Protein 4XXL (pdb70)

Organism: Sideroxydans lithotrophicus (strain ES-1) (NCBI:txid580332)

Secondary structure (DSSP, 8-state):
---HHHHHHHHHHTTHHHH--SSS-SSS--HHHHHHHHTT-TTHHHHHHHHHHH--EEE-TTS-EEE----TTTS-HHHHHHHHHHHHTTT-

Structure (mmCIF, N/CA/C/O backbone):
data_4XXL
#
_entry.id   4XXL
#
_cell.length_a   92.180
_cell.length_b   40.200
_cell.length_c   29.700
_cell.angle_alpha   90.00
_cell.angle_beta   90.00
_cell.angle_gamma   90.00
#
_symmetry.space_group_name_H-M   'P 21 21 2'
#
loop_
_entity.id
_entity.type
_entity.pdbx_description
1 polymer 'Cytochrome c class I'
2 non-polymer 'HEME C'
3 water water
#
loop_
_atom_site.group_PDB
_atom_site.id
_atom_site.type_symbol
_atom_site.label_atom_id
_atom_site.label_alt_id
_atom_site.label_comp_id
_atom_site.label_asym_id
_atom_site.label_entity_id
_atom_site.label_seq_id
_atom_site.pdbx_PDB_ins_code
_atom_site.Cartn_x
_atom_site.Cartn_y
_atom_site.Cartn_z
_atom_site.occupancy
_atom_site.B_iso_or_equiv
_atom_site.auth_seq_id
_atom_site.auth_comp_id
_atom_site.auth_asym_id
_atom_site.auth_atom_id
_atom_site.pdbx_PDB_model_num
ATOM 1 N N . ALA A 1 28 ? 8.940 67.558 26.941 1.00 34.41 28 ALA A N 1
ATOM 2 C CA . ALA A 1 28 ? 10.419 67.333 27.048 1.00 34.11 28 ALA A CA 1
ATOM 3 C C . ALA A 1 28 ? 10.791 67.153 28.519 1.00 31.20 28 ALA A C 1
ATOM 4 O O . ALA A 1 28 ? 10.352 67.943 29.390 1.00 31.67 28 ALA A O 1
ATOM 6 N N . VAL A 1 29 ? 11.620 66.150 28.782 1.00 24.33 29 VAL A N 1
ATOM 7 C CA . VAL A 1 29 ? 12.105 65.911 30.139 1.00 21.77 29 VAL A CA 1
ATOM 8 C C . VAL A 1 29 ? 12.845 67.129 30.718 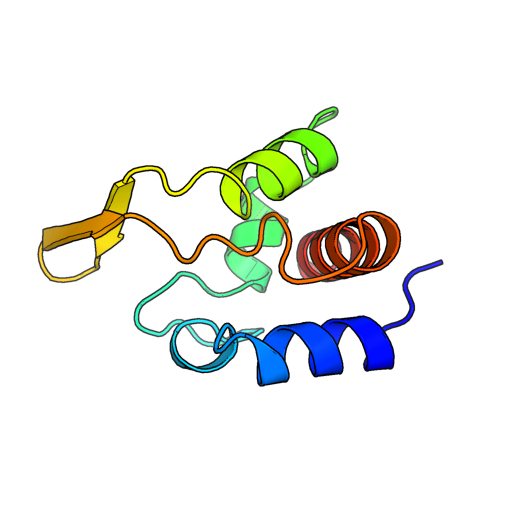1.00 20.30 29 VAL A C 1
ATOM 9 O O . VAL A 1 29 ? 13.713 67.700 30.059 1.00 20.77 29 VAL A O 1
ATOM 13 N N . ASP A 1 30 ? 12.514 67.494 31.958 1.00 18.33 30 ASP A N 1
ATOM 14 C CA . ASP A 1 30 ? 13.273 68.449 32.774 1.00 18.34 30 ASP A CA 1
ATOM 15 C C . ASP A 1 30 ? 14.249 67.609 33.596 1.00 16.91 30 ASP A C 1
ATOM 16 O O . ASP A 1 30 ? 13.879 67.028 34.639 1.00 15.71 30 ASP A O 1
ATOM 21 N N . VAL A 1 31 ? 15.502 67.545 33.103 1.00 16.72 31 VAL A N 1
ATOM 22 C CA . VAL A 1 31 ? 16.524 66.705 33.721 1.00 17.03 31 VAL A CA 1
ATOM 23 C C . VAL A 1 31 ? 16.858 67.164 35.147 1.00 15.78 31 VAL A C 1
ATOM 24 O O . VAL A 1 31 ? 16.912 66.370 36.081 1.00 15.33 31 VAL A O 1
ATOM 28 N N . ASP A 1 32 ? 16.982 68.460 35.383 1.00 16.69 32 ASP A N 1
ATOM 29 C CA . ASP A 1 32 ? 17.31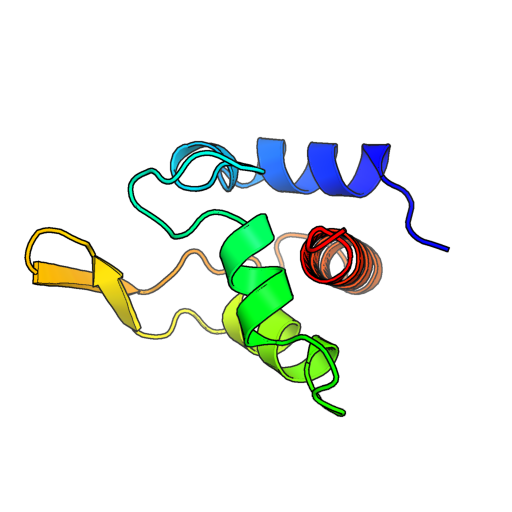4 68.940 36.714 1.00 17.48 32 ASP A CA 1
ATOM 30 C C . ASP A 1 32 ? 16.214 68.565 37.716 1.00 14.90 32 ASP A C 1
ATOM 31 O O . ASP A 1 32 ? 16.494 68.206 38.867 1.00 16.04 32 ASP A O 1
ATOM 36 N N . ALA A 1 33 ? 14.958 68.662 37.271 1.00 14.51 33 ALA A N 1
ATOM 37 C CA . ALA A 1 33 ? 13.847 68.403 38.176 1.00 14.68 33 ALA A CA 1
ATOM 38 C C . ALA A 1 33 ? 13.784 66.929 38.477 1.00 12.84 33 ALA A C 1
ATOM 39 O O . ALA A 1 33 ? 13.516 66.556 39.587 1.00 14.06 33 ALA A O 1
ATOM 41 N N . ALA A 1 34 ? 14.067 66.138 37.446 1.00 13.18 34 ALA A N 1
ATOM 42 C CA . ALA A 1 34 ? 14.131 64.691 37.683 1.00 13.67 34 ALA A CA 1
ATOM 43 C C . ALA A 1 34 ? 15.219 64.289 38.702 1.00 13.30 34 ALA A C 1
ATOM 44 O O . ALA A 1 34 ? 14.965 63.550 39.660 1.00 13.08 34 ALA A O 1
ATOM 46 N N . LYS A 1 35 ? 16.448 64.766 38.504 1.00 13.65 35 LYS A N 1
ATOM 47 C CA . LYS A 1 35 ? 17.552 64.454 39.401 1.00 14.16 35 LYS A CA 1
ATOM 48 C C . LYS A 1 35 ? 17.294 65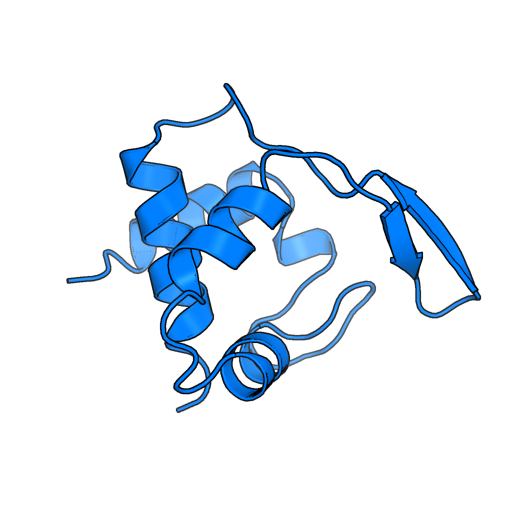.020 40.834 1.00 13.65 35 LYS A C 1
ATOM 49 O O . LYS A 1 35 ? 17.610 64.377 41.828 1.00 14.58 35 LYS A O 1
ATOM 55 N N . SER A 1 36 ? 16.698 66.207 40.923 1.00 13.55 36 SER A N 1
ATOM 56 C CA . SER A 1 36 ? 16.282 66.760 42.196 1.00 15.40 36 SER A CA 1
ATOM 57 C C . SER A 1 36 ? 15.287 65.819 42.961 1.00 13.40 36 SER A C 1
ATOM 58 O O . SER A 1 36 ? 15.447 65.509 44.142 1.00 14.87 36 SER A O 1
ATOM 61 N N . LEU A 1 37 ? 14.247 65.363 42.247 1.00 13.25 37 LEU A N 1
ATOM 62 C CA . LEU A 1 37 ? 13.279 64.464 42.863 1.00 13.98 37 LEU A CA 1
ATOM 63 C C . LEU A 1 37 ? 13.933 63.133 43.314 1.00 13.63 37 LEU A C 1
ATOM 64 O O . LEU A 1 37 ? 13.636 62.583 44.398 1.00 14.09 37 LEU A O 1
ATOM 69 N N . ALA A 1 38 ? 14.828 62.623 42.465 1.00 12.81 38 ALA A N 1
ATOM 70 C CA . ALA A 1 38 ? 15.581 61.385 42.800 1.00 12.99 38 ALA A CA 1
ATOM 71 C C . ALA A 1 38 ? 16.433 61.600 44.066 1.00 13.56 38 ALA A C 1
ATOM 72 O O . ALA A 1 38 ? 16.433 60.753 44.960 1.00 14.38 38 ALA A O 1
ATOM 74 N N . ARG A 1 39 ? 17.128 62.727 44.179 1.00 14.38 39 ARG A N 1
ATOM 75 C CA . ARG A 1 39 ? 17.969 63.002 45.334 1.00 15.56 39 ARG A CA 1
ATOM 76 C C . ARG A 1 39 ? 17.121 63.066 46.584 1.00 15.98 39 ARG A C 1
ATOM 77 O O . ARG A 1 39 ? 17.469 62.408 47.598 1.00 17.77 39 ARG A O 1
ATOM 85 N N . GLU A 1 40 ? 16.004 63.804 46.487 1.00 16.07 40 GLU A N 1
ATOM 86 C CA . GLU A 1 40 ? 15.124 64.017 47.607 1.00 17.85 40 GLU A CA 1
ATOM 87 C C . GLU A 1 40 ? 14.459 62.776 48.175 1.00 17.27 40 GLU A C 1
ATOM 88 O O . GLU A 1 40 ? 14.128 62.750 49.327 1.00 18.85 40 GLU A O 1
ATOM 94 N N . ASN A 1 41 ? 14.270 61.747 47.336 1.00 14.36 41 ASN A N 1
ATOM 95 C CA . ASN A 1 41 ? 13.566 60.545 47.740 1.00 14.38 41 ASN A CA 1
ATOM 96 C C . ASN A 1 41 ? 14.432 59.295 47.826 1.00 13.44 41 ASN A C 1
ATOM 97 O O . ASN A 1 41 ? 13.984 58.180 47.843 1.00 14.39 41 ASN A O 1
ATOM 102 N N . ASN A 1 42 ? 15.731 59.525 47.939 1.00 12.87 42 ASN A N 1
ATOM 103 C CA . ASN A 1 42 ? 16.746 58.516 48.254 1.00 13.21 42 ASN A CA 1
ATOM 104 C C . ASN A 1 42 ? 17.063 57.584 47.099 1.00 12.69 42 ASN A C 1
ATOM 105 O O . ASN A 1 42 ? 17.660 56.521 47.285 1.00 11.90 42 ASN A O 1
ATOM 110 N N . CYS A 1 43 ? 16.538 57.912 45.928 1.00 10.76 43 CYS A N 1
ATOM 111 C CA . CYS A 1 43 ? 16.683 57.022 44.801 1.00 10.67 43 CYS A CA 1
ATOM 112 C C . CYS A 1 43 ? 18.131 56.719 44.486 1.00 11.64 43 CYS A C 1
ATOM 113 O O . CYS A 1 43 ? 18.445 55.541 44.225 1.00 11.50 43 CYS A O 1
ATOM 116 N N . PHE A 1 44 ? 18.984 57.710 44.541 1.00 12.61 44 PHE A N 1
ATOM 117 C CA . PHE A 1 44 ? 20.397 57.551 44.194 1.00 12.06 44 PHE A CA 1
ATOM 118 C C . PHE A 1 44 ? 21.171 56.835 45.324 1.00 13.74 44 PHE A C 1
ATOM 119 O O . PHE A 1 44 ? 22.304 56.434 45.142 1.00 15.16 44 PHE A O 1
ATOM 127 N N . LYS A 1 45 ? 20.554 56.612 46.474 1.00 14.65 45 LYS A N 1
ATOM 128 C CA . LYS A 1 45 ? 21.260 55.802 47.491 1.00 15.02 45 LYS A CA 1
ATOM 129 C C . LYS A 1 45 ? 21.386 54.351 47.034 1.00 14.34 45 LYS A C 1
ATOM 130 O O . LYS A 1 45 ? 22.323 53.661 47.417 1.00 17.08 45 LYS A O 1
ATOM 136 N N . CYS A 1 46 ? 20.447 53.911 46.219 1.00 11.92 46 CYS A N 1
ATOM 137 C CA . CYS A 1 46 ? 20.485 52.552 45.732 1.00 12.27 46 CYS A CA 1
ATOM 138 C C . CYS A 1 46 ? 20.732 52.387 44.220 1.00 12.05 46 CYS A C 1
ATOM 139 O O . CYS A 1 46 ? 20.955 51.283 43.771 1.00 15.52 46 CYS A O 1
ATOM 142 N N . HIS A 1 47 ? 20.517 53.456 43.439 1.00 11.08 47 HIS A N 1
ATOM 143 C CA . HIS A 1 47 ? 20.588 53.395 41.966 1.00 11.23 47 HIS A CA 1
ATOM 144 C C . HIS A 1 47 ? 21.612 54.384 41.485 1.00 12.93 47 HIS A C 1
ATOM 145 O O . HIS A 1 47 ? 21.657 55.502 41.997 1.00 15.37 47 HIS A O 1
ATOM 152 N N . GLY A 1 48 ? 22.437 53.968 40.543 1.00 12.42 48 GLY A N 1
ATOM 153 C CA . GLY A 1 48 ? 23.180 54.943 39.749 1.00 13.92 48 GLY A CA 1
ATOM 154 C C . GLY A 1 48 ? 22.664 55.054 38.364 1.00 14.17 48 GLY A C 1
ATOM 155 O O . GLY A 1 48 ? 21.892 54.202 37.924 1.00 12.61 48 GLY A O 1
ATOM 156 N N . VAL A 1 49 ? 23.070 56.106 37.654 1.00 13.66 49 VAL A N 1
ATOM 157 C CA . VAL A 1 49 ? 22.808 56.184 36.234 1.00 15.44 49 VAL A CA 1
ATOM 158 C C . VAL A 1 49 ? 23.440 55.008 35.488 1.00 14.90 49 VAL A C 1
ATOM 159 O O . VAL A 1 49 ? 22.781 54.339 34.699 1.00 16.55 49 VAL A O 1
ATOM 163 N N . ASP A 1 50 ? 24.752 54.829 35.653 1.00 17.50 50 ASP A N 1
ATOM 164 C CA . ASP A 1 50 ? 25.476 53.774 34.919 1.00 22.48 50 ASP A CA 1
ATOM 165 C C . ASP A 1 50 ? 26.021 52.694 35.839 1.00 21.93 50 ASP A C 1
ATOM 166 O O . ASP A 1 50 ? 26.219 51.567 35.412 1.00 27.86 50 ASP A O 1
ATOM 171 N N . LYS A 1 51 ? 26.230 53.011 37.103 1.00 20.36 51 LYS A N 1
ATOM 172 C CA . LYS A 1 51 ? 26.764 52.068 38.067 1.00 24.19 51 LYS A CA 1
ATOM 173 C C . LYS A 1 51 ? 25.650 51.457 38.886 1.00 26.55 51 LYS A C 1
ATOM 174 O O . LYS A 1 51 ? 24.850 52.143 39.474 1.00 25.82 51 LYS A O 1
ATOM 180 N N . GLU A 1 52 ? 25.658 50.140 38.886 1.00 28.10 52 GLU A N 1
ATOM 181 C CA . GLU A 1 52 ? 24.858 49.301 39.753 1.00 32.23 52 GLU A CA 1
ATOM 182 C C . GLU A 1 52 ? 25.197 49.533 41.235 1.00 26.39 52 GLU A C 1
ATOM 183 O O . GLU A 1 52 ? 26.343 49.662 41.607 1.00 25.35 52 GLU A O 1
ATOM 189 N N . LYS A 1 53 ? 24.194 49.612 42.074 1.00 22.81 53 LYS A N 1
ATOM 190 C CA . LYS A 1 53 ? 24.390 49.459 43.477 1.00 20.47 53 LYS A CA 1
ATOM 191 C C . LYS A 1 53 ? 23.406 48.432 43.984 1.00 16.78 53 LYS A C 1
ATOM 192 O O . LYS A 1 53 ? 23.217 47.363 43.372 1.00 15.60 53 LYS A O 1
ATOM 198 N N . ASP A 1 54 ? 22.716 48.737 45.065 1.00 16.61 54 ASP A N 1
ATOM 199 C CA . ASP A 1 54 ? 21.707 47.820 45.646 1.00 17.36 54 ASP A CA 1
ATOM 200 C C . ASP A 1 54 ? 20.623 47.496 44.591 1.00 15.32 54 ASP A C 1
ATOM 201 O O . ASP A 1 54 ? 20.173 46.345 44.391 1.00 16.84 54 ASP A O 1
ATOM 206 N N . GLY A 1 55 ? 20.270 48.538 43.832 1.00 13.25 55 GLY A N 1
ATOM 207 C CA . GLY A 1 55 ? 19.307 48.461 42.765 1.00 12.08 55 GLY A CA 1
ATOM 208 C C . GLY A 1 55 ? 19.982 48.543 41.381 1.00 11.66 55 GLY A C 1
ATOM 209 O O . GLY A 1 55 ? 21.170 48.844 41.267 1.00 13.59 55 GLY A O 1
ATOM 210 N N . PRO A 1 56 ? 19.296 48.149 40.313 1.00 12.92 56 PRO A N 1
ATOM 211 C CA . PRO A 1 56 ? 19.879 48.191 38.930 1.00 12.00 56 PRO A CA 1
ATOM 212 C C . PRO A 1 56 ? 20.206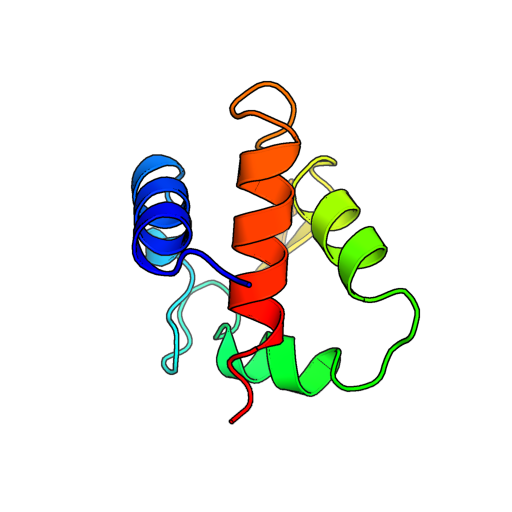 49.609 38.501 1.00 11.71 56 PRO A C 1
ATOM 213 O O . PRO A 1 56 ? 19.555 50.591 38.966 1.00 12.77 56 PRO A O 1
ATOM 217 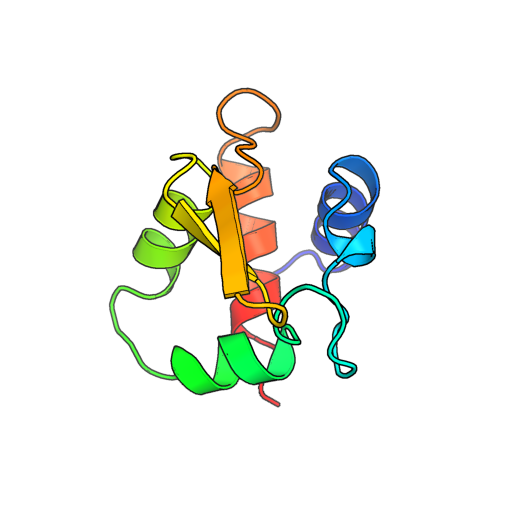N N . SER A 1 57 ? 21.206 49.741 37.651 1.00 10.89 57 SER A N 1
ATOM 218 C CA . SER A 1 57 ? 21.456 51.056 37.075 1.00 10.66 57 SER A CA 1
ATOM 219 C C . SER A 1 57 ? 20.254 51.516 36.273 1.00 10.43 57 SER A C 1
ATOM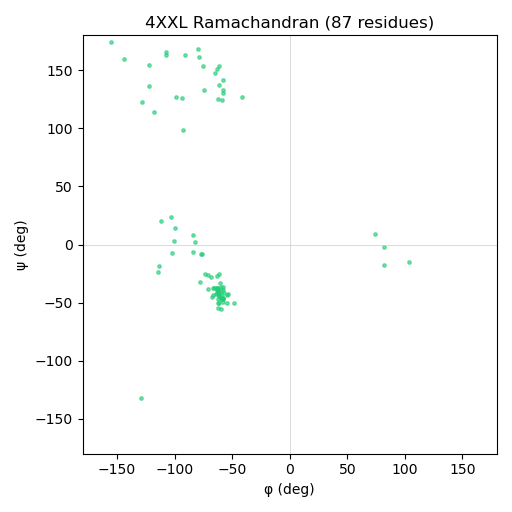 220 O O . SER A 1 57 ? 19.502 50.746 35.681 1.00 12.00 57 SER A O 1
ATOM 223 N N . TYR A 1 58 ? 20.114 52.830 36.158 1.00 9.95 58 TYR A N 1
ATOM 224 C CA . TYR A 1 58 ? 18.973 53.280 35.407 1.00 10.61 58 TYR A CA 1
ATOM 225 C C . TYR A 1 58 ? 19.180 53.047 33.931 1.00 9.97 58 TYR A C 1
ATOM 226 O O . TYR A 1 58 ? 18.221 52.923 33.215 1.00 11.89 58 TYR A O 1
ATOM 235 N N . LYS A 1 59 ? 20.438 52.997 33.481 1.00 10.55 59 LYS A N 1
ATOM 236 C CA . LYS A 1 59 ? 20.762 52.597 32.103 1.00 12.07 59 LYS A CA 1
ATOM 237 C C . LYS A 1 59 ? 20.226 51.219 31.830 1.00 12.01 59 LYS A C 1
ATOM 238 O O . LYS A 1 59 ? 19.559 51.021 30.795 1.00 12.45 59 LYS A O 1
ATOM 244 N N . LYS A 1 60 ? 20.446 50.265 32.751 1.00 12.77 60 LYS A N 1
ATOM 245 C CA . LYS A 1 60 ? 19.942 48.890 32.581 1.00 14.13 60 LYS A CA 1
ATOM 246 C C . LYS A 1 60 ? 18.408 48.824 32.610 1.00 12.46 60 LYS A C 1
ATOM 247 O O . LYS A 1 60 ? 17.772 48.120 31.845 1.00 13.46 60 LYS A O 1
ATOM 253 N N . VAL A 1 61 ? 17.811 49.637 33.459 1.00 11.91 61 VAL A N 1
ATOM 254 C CA . VAL A 1 61 ? 16.353 49.712 33.464 1.00 11.10 61 VAL A CA 1
ATOM 255 C C . VAL A 1 61 ? 15.862 50.225 32.130 1.00 11.25 61 VAL A C 1
ATOM 256 O O . VAL A 1 61 ? 14.848 49.744 31.572 1.00 10.49 61 VAL A O 1
ATOM 260 N N . ALA A 1 62 ? 16.434 51.338 31.664 1.00 10.85 62 ALA A N 1
ATOM 261 C CA . ALA A 1 62 ? 16.028 51.924 30.371 1.00 11.28 62 ALA A CA 1
ATOM 262 C C . ALA A 1 62 ? 16.153 50.856 29.284 1.00 12.03 62 ALA A C 1
ATOM 263 O O . ALA A 1 62 ? 15.289 50.753 28.408 1.00 12.72 62 ALA A O 1
ATOM 265 N N . GLU A 1 63 ? 17.259 50.106 29.322 1.00 10.75 63 GLU A N 1
ATOM 266 C CA . GLU A 1 63 ? 17.445 49.006 28.302 1.00 12.91 63 GLU A CA 1
ATOM 267 C C . GLU A 1 63 ? 16.328 47.961 28.423 1.00 13.48 63 GLU A C 1
ATOM 268 O O . GLU A 1 63 ? 15.757 47.463 27.419 1.00 14.25 63 GLU A O 1
ATOM 274 N N . LYS A 1 64 ? 15.987 47.564 29.648 1.00 12.99 64 LYS A N 1
ATOM 275 C CA . LYS A 1 64 ? 14.959 46.577 29.854 1.00 13.69 64 LYS A CA 1
ATOM 276 C C . LYS A 1 64 ? 13.623 47.007 29.297 1.00 13.34 64 LYS A C 1
ATOM 277 O O . LYS A 1 64 ? 12.921 46.240 28.701 1.00 15.06 64 LYS A O 1
ATOM 283 N N . TYR A 1 65 ? 13.338 48.297 29.403 1.00 11.06 65 TYR A N 1
ATOM 284 C CA . TYR A 1 65 ? 12.032 48.760 29.005 1.00 12.71 65 TYR A CA 1
ATOM 285 C C . TYR A 1 65 ? 12.005 49.403 27.607 1.00 12.03 65 TYR A C 1
ATOM 286 O O . TYR A 1 65 ? 10.929 49.788 27.158 1.00 13.20 65 TYR A O 1
ATOM 295 N N . ARG A 1 66 ? 13.125 49.409 26.908 1.00 12.06 66 ARG A N 1
ATOM 296 C CA . ARG A 1 66 ? 13.213 50.125 25.620 1.00 12.58 66 ARG A CA 1
ATOM 297 C C . ARG A 1 66 ? 12.155 49.569 24.686 1.00 12.26 66 ARG A C 1
ATOM 298 O O . ARG A 1 66 ? 12.065 48.324 24.482 1.00 12.54 66 ARG A O 1
ATOM 306 N N . GLY A 1 67 ? 11.382 50.469 24.087 1.00 12.97 67 GLY A N 1
ATOM 307 C CA . GLY A 1 67 ? 10.306 50.152 23.139 1.00 13.03 67 GLY A CA 1
ATOM 308 C C . GLY A 1 67 ? 8.989 49.741 23.717 1.00 12.96 67 GLY A C 1
ATOM 309 O O . GLY A 1 67 ? 8.001 49.689 22.998 1.00 12.91 67 GLY A O 1
ATOM 310 N N . LYS A 1 68 ? 8.937 49.334 25.002 1.00 14.32 68 LYS A N 1
ATOM 311 C CA . LYS A 1 68 ? 7.691 48.859 25.525 1.00 14.69 68 LYS A CA 1
ATOM 312 C C . LYS A 1 68 ? 6.609 49.929 25.518 1.00 15.11 68 LYS A C 1
ATOM 313 O O . LYS A 1 68 ? 6.795 51.021 26.074 1.00 16.33 68 LYS A O 1
ATOM 319 N N . ALA A 1 69 ? 5.465 49.613 24.898 1.00 16.03 69 ALA A N 1
ATOM 320 C CA . ALA A 1 69 ? 4.436 50.657 24.757 1.00 18.26 69 ALA A CA 1
ATOM 321 C C . ALA A 1 69 ? 3.945 51.189 26.111 1.00 18.50 69 ALA A C 1
ATOM 322 O O . ALA A 1 69 ? 3.618 52.363 26.218 1.00 20.65 69 ALA A O 1
ATOM 324 N N . ASP A 1 70 ? 3.912 50.326 27.119 1.00 16.86 70 ASP A N 1
ATOM 325 C CA . ASP A 1 70 ? 3.419 50.746 28.438 1.00 18.91 70 ASP A CA 1
ATOM 326 C C . ASP A 1 70 ? 4.517 50.987 29.459 1.00 16.41 70 ASP A C 1
ATOM 327 O O . ASP A 1 70 ? 4.244 50.929 30.682 1.00 17.65 70 ASP A O 1
ATOM 332 N N . ALA A 1 71 ? 5.726 51.281 28.968 1.00 14.87 71 ALA A N 1
ATOM 333 C CA . ALA A 1 71 ? 6.835 51.493 29.880 1.00 13.68 71 ALA A CA 1
ATOM 334 C C . ALA A 1 71 ? 6.587 52.558 30.948 1.00 14.11 71 ALA A C 1
ATOM 335 O O . ALA A 1 71 ? 6.896 52.380 32.154 1.00 13.07 71 ALA A O 1
ATOM 337 N N . GLU A 1 72 ? 6.142 53.710 30.487 1.00 13.15 72 GLU A N 1
ATOM 338 C CA . GLU A 1 72 ? 5.901 54.785 31.451 1.00 13.51 72 GLU A CA 1
ATOM 339 C C . GLU A 1 72 ? 4.882 54.428 32.523 1.00 14.53 72 GLU A C 1
ATOM 340 O O . GLU A 1 72 ? 5.106 54.615 33.718 1.00 14.62 72 GLU A O 1
ATOM 346 N N . ALA A 1 73 ? 3.759 53.859 32.100 1.00 13.20 73 ALA A N 1
ATOM 347 C CA . ALA A 1 73 ? 2.734 53.505 33.076 1.00 14.30 73 ALA A CA 1
ATOM 348 C C . ALA A 1 73 ? 3.291 52.441 34.059 1.00 13.22 73 ALA A C 1
ATOM 349 O O . ALA A 1 73 ? 3.004 52.451 35.270 1.00 13.82 73 ALA A O 1
ATOM 351 N N . LYS A 1 74 ? 4.079 51.491 33.510 1.00 13.58 74 LYS A N 1
ATOM 352 C CA . LYS A 1 74 ? 4.628 50.427 34.359 1.00 15.16 74 LYS A CA 1
ATOM 353 C C . LYS A 1 74 ? 5.567 50.956 35.432 1.00 12.77 74 LYS A C 1
ATOM 354 O O . LYS A 1 74 ? 5.535 50.434 36.563 1.00 13.62 74 LYS A O 1
ATOM 360 N N . LEU A 1 75 ? 6.414 51.914 35.058 1.00 12.66 75 LEU A N 1
ATOM 361 C CA . LEU A 1 75 ? 7.365 52.449 36.055 1.00 12.74 75 LEU A CA 1
ATOM 362 C C . LEU A 1 75 ? 6.675 53.433 37.004 1.00 12.97 75 LEU A C 1
ATOM 363 O O . LEU A 1 75 ? 7.037 53.501 38.193 1.00 11.90 75 LEU A O 1
ATOM 368 N N . ILE A 1 76 ? 5.683 54.160 36.514 1.00 13.17 76 ILE A N 1
ATOM 369 C CA . ILE A 1 76 ? 4.879 55.009 37.452 1.00 13.29 76 ILE A CA 1
ATOM 370 C C . ILE A 1 76 ? 4.224 54.105 38.510 1.00 14.37 76 ILE A C 1
ATOM 371 O O . ILE A 1 76 ? 4.263 54.435 39.717 1.00 13.70 76 ILE A O 1
ATOM 376 N N . HIS A 1 77 ? 3.667 52.957 38.051 1.00 11.61 77 HIS A N 1
ATOM 377 C CA . HIS A 1 77 ? 3.141 51.961 38.954 1.00 13.57 77 HIS A CA 1
ATOM 378 C C . HIS A 1 77 ? 4.189 51.433 39.913 1.00 12.10 77 HIS A C 1
ATOM 379 O O . HIS A 1 77 ? 3.983 51.394 41.121 1.00 13.05 77 HIS A O 1
ATOM 386 N N . HIS A 1 78 ? 5.339 51.096 39.390 1.00 11.15 78 HIS A N 1
ATOM 387 C CA . HIS A 1 78 ? 6.379 50.516 40.224 1.00 13.25 78 HIS A CA 1
ATOM 388 C C . HIS A 1 78 ? 6.803 51.446 41.364 1.00 12.02 78 HIS A C 1
ATOM 389 O O . HIS A 1 78 ? 7.070 50.978 42.459 1.00 13.50 78 HIS A O 1
ATOM 396 N N . VAL A 1 79 ? 6.908 52.744 41.098 1.00 11.04 79 VAL A N 1
ATOM 397 C CA . VAL A 1 79 ? 7.360 53.681 42.139 1.00 12.34 79 VAL A CA 1
ATOM 398 C C . VAL A 1 79 ? 6.302 54.204 43.112 1.00 12.31 79 VAL A C 1
ATOM 399 O O . VAL A 1 79 ? 6.622 54.940 44.077 1.00 12.31 79 VAL A O 1
ATOM 403 N N . THR A 1 80 ? 5.055 53.861 42.822 1.00 11.08 80 THR A N 1
ATOM 404 C CA . THR A 1 80 ? 3.905 54.310 43.623 1.00 13.44 80 THR A CA 1
ATOM 405 C C . THR A 1 80 ? 3.133 53.169 44.262 1.00 13.48 80 THR A C 1
ATOM 406 O O . THR A 1 80 ? 2.028 53.403 44.759 1.00 15.18 80 THR A O 1
ATOM 410 N N A SER A 1 81 ? 3.627 51.926 44.219 0.50 13.42 81 SER A N 1
ATOM 411 N N B SER A 1 81 ? 3.666 51.942 44.243 0.50 13.74 81 SER A N 1
ATOM 412 C CA A SER A 1 81 ? 2.907 50.758 44.805 0.50 13.52 81 SER A CA 1
ATOM 413 C CA B SER A 1 81 ? 2.951 50.727 44.712 0.50 13.87 81 SER A CA 1
ATOM 414 C C A SER A 1 81 ? 3.559 50.036 45.986 0.50 13.28 81 SER A C 1
ATOM 415 C C B SER A 1 81 ? 3.585 49.933 45.863 0.50 13.52 81 SER A C 1
ATOM 416 O O A SER A 1 81 ? 2.864 49.351 46.722 0.50 14.88 81 SER A O 1
ATOM 417 O O B SER A 1 81 ? 2.907 49.081 46.425 0.50 14.17 81 SER A O 1
ATOM 422 N N . GLY A 1 82 ? 4.869 50.130 46.146 1.00 12.77 82 GLY A N 1
ATOM 423 C CA . GLY A 1 82 ? 5.535 49.362 47.210 1.00 14.03 82 GLY A CA 1
ATOM 424 C C . GLY A 1 82 ? 5.511 47.892 47.101 1.00 14.54 82 GLY A C 1
ATOM 425 O O . GLY A 1 82 ? 5.395 47.180 48.151 1.00 16.50 82 GLY A O 1
ATOM 426 N N . GLU A 1 83 ? 5.637 47.391 45.873 1.00 14.62 83 GLU A N 1
ATOM 427 C CA . GLU A 1 83 ? 5.647 45.954 45.690 1.00 16.72 83 GLU A CA 1
ATOM 428 C C . GLU A 1 83 ? 7.025 45.436 46.019 1.00 15.51 83 GLU A C 1
ATOM 429 O O . GLU A 1 83 ? 7.994 46.204 46.193 1.00 17.44 83 GLU A O 1
ATOM 435 N N . LYS A 1 84 ? 7.120 44.110 46.132 1.00 19.54 84 LYS A N 1
ATOM 436 C CA . LYS A 1 84 ? 8.385 43.478 46.513 1.00 20.85 84 LYS A CA 1
ATOM 437 C C . LYS A 1 84 ? 9.532 43.818 45.556 1.00 19.63 84 LYS A C 1
ATOM 438 O O . LYS A 1 84 ? 9.398 43.931 44.323 1.00 21.47 84 LYS A O 1
ATOM 444 N N . ALA A 1 85 ? 10.683 44.006 46.166 1.00 16.73 85 ALA A N 1
ATOM 445 C CA . ALA A 1 85 ? 11.913 44.332 45.459 1.00 17.33 85 ALA A CA 1
ATOM 446 C C . ALA A 1 85 ? 12.904 43.322 45.979 1.00 16.70 85 ALA A C 1
ATOM 447 O O . ALA A 1 85 ? 13.043 43.141 47.204 1.00 16.11 85 ALA A O 1
ATOM 449 N N . LYS A 1 86 ? 13.476 42.556 45.033 1.00 17.80 86 LYS A N 1
ATOM 450 C CA . LYS A 1 86 ? 14.438 41.527 45.396 1.00 18.67 86 LYS A CA 1
ATOM 451 C C . LYS A 1 86 ? 15.819 42.127 45.306 1.00 16.08 86 LYS A C 1
ATOM 452 O O . LYS A 1 86 ? 16.237 42.687 44.290 1.00 14.51 86 LYS A O 1
ATOM 458 N N . PHE A 1 87 ? 16.567 42.012 46.425 1.00 13.42 87 PHE A N 1
ATOM 459 C CA . PHE A 1 87 ? 17.920 42.587 46.497 1.00 15.32 87 PHE A CA 1
ATOM 460 C C . PHE A 1 87 ? 18.991 41.599 46.054 1.00 12.73 87 PHE A C 1
ATOM 461 O O . PHE A 1 87 ? 18.766 40.342 46.085 1.00 13.66 87 PHE A O 1
ATOM 469 N N . PRO A 1 88 ? 20.211 42.111 45.748 1.00 14.14 88 PRO A N 1
ATOM 470 C CA . PRO A 1 88 ? 21.254 41.244 45.277 1.00 14.73 88 PRO A CA 1
ATOM 471 C C . PRO A 1 88 ? 21.601 40.101 46.235 1.00 14.89 88 PRO A C 1
ATOM 472 O O . PRO A 1 88 ? 21.819 38.963 45.757 1.00 15.15 88 PRO A O 1
ATOM 476 N N . ASP A 1 89 ? 21.565 40.363 47.529 1.00 14.38 89 ASP A N 1
ATOM 477 C CA . ASP A 1 89 ? 21.959 39.339 48.524 1.00 14.70 89 ASP A CA 1
ATOM 478 C C . ASP A 1 89 ? 20.856 38.341 48.852 1.00 14.61 89 ASP A C 1
ATOM 479 O O . ASP A 1 89 ? 21.025 37.497 49.754 1.00 14.37 89 ASP A O 1
ATOM 484 N N . GLY A 1 90 ? 19.711 38.474 48.192 1.00 14.47 90 GLY A N 1
ATOM 485 C CA . GLY A 1 90 ? 18.610 37.493 48.249 1.00 15.59 90 GLY A CA 1
ATOM 486 C C . GLY A 1 90 ? 17.448 37.934 49.123 1.00 15.89 90 GLY A C 1
ATOM 487 O O . GLY A 1 90 ? 16.368 37.321 49.067 1.00 18.20 90 GLY A O 1
ATOM 488 N N . HIS A 1 91 ? 17.630 38.937 49.963 1.00 14.22 91 HIS A N 1
ATOM 489 C CA . HIS A 1 91 ? 16.524 39.410 50.796 1.00 15.87 91 HIS A CA 1
ATOM 490 C C . HIS A 1 91 ? 15.577 40.312 49.992 1.00 16.55 91 HIS A C 1
ATOM 491 O O . HIS A 1 91 ? 15.899 40.769 48.889 1.00 15.70 91 HIS A O 1
ATOM 498 N N . GLU A 1 92 ? 14.368 40.474 50.513 1.00 15.45 92 GLU A N 1
ATOM 499 C CA . GLU A 1 92 ? 13.379 41.317 49.861 1.00 18.78 92 GLU A CA 1
ATOM 500 C C . GLU A 1 92 ? 12.903 42.426 50.787 1.00 15.21 92 GLU A C 1
ATOM 501 O O . GLU A 1 92 ? 12.928 42.308 51.992 1.00 15.25 92 GLU A O 1
ATOM 507 N N . GLU A 1 93 ? 12.453 43.498 50.160 1.00 14.60 93 GLU A N 1
ATOM 508 C CA . GLU A 1 93 ? 11.841 44.653 50.882 1.00 14.24 93 GLU A CA 1
ATOM 509 C C . GLU A 1 93 ? 10.724 45.159 49.980 1.00 14.55 93 GLU A C 1
ATOM 510 O O . GLU A 1 93 ? 10.727 44.919 48.801 1.00 14.52 93 GLU A O 1
ATOM 516 N N . GLU A 1 94 ? 9.776 45.896 50.556 1.00 13.43 94 GLU A N 1
ATOM 517 C CA . GLU A 1 94 ? 8.770 46.590 49.725 1.00 14.59 94 GLU A CA 1
ATOM 518 C C . GLU A 1 94 ? 9.541 47.784 49.121 1.00 11.79 94 GLU A C 1
ATOM 519 O O . GLU A 1 94 ? 10.283 48.480 49.860 1.00 11.91 94 GLU A O 1
ATOM 525 N N . HIS A 1 95 ? 9.420 48.033 47.801 1.00 11.40 95 HIS A N 1
ATOM 526 C CA . HIS A 1 95 ? 10.174 49.132 47.150 1.00 10.62 95 HIS A CA 1
ATOM 527 C C . HIS A 1 95 ? 9.722 50.486 47.687 1.00 9.85 95 HIS A C 1
ATOM 528 O O . HIS A 1 95 ? 8.524 50.633 48.033 1.00 11.04 95 HIS A O 1
ATOM 535 N N . LYS A 1 96 ? 10.646 51.444 47.746 1.00 10.06 96 LYS A N 1
ATOM 536 C CA . LYS A 1 96 ? 10.373 52.877 48.037 1.00 10.64 96 LYS A CA 1
ATOM 537 C C . LYS A 1 96 ? 9.098 53.299 47.277 1.00 11.38 96 LYS A C 1
ATOM 538 O O . LYS A 1 96 ? 8.957 53.009 46.079 1.00 11.21 96 LYS A O 1
ATOM 544 N N . ASN A 1 97 ? 8.146 53.870 47.995 1.00 11.39 97 ASN A N 1
ATOM 545 C CA . ASN A 1 97 ? 6.865 54.259 47.417 1.00 11.71 97 ASN A CA 1
ATOM 546 C C . ASN A 1 97 ? 6.743 55.764 47.558 1.00 11.29 97 ASN A C 1
ATOM 547 O O . ASN A 1 97 ? 6.627 56.243 48.700 1.00 12.95 97 ASN A O 1
ATOM 552 N N . ILE A 1 98 ? 6.727 56.480 46.453 1.00 11.09 98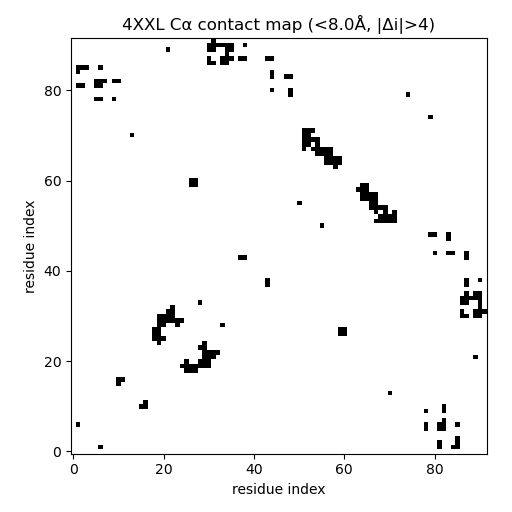 ILE A N 1
ATOM 553 C CA . ILE A 1 98 ? 6.600 57.919 46.517 1.00 12.62 98 ILE A CA 1
ATOM 554 C C . ILE A 1 98 ? 5.158 58.420 46.237 1.00 13.20 98 ILE A C 1
ATOM 555 O O . ILE A 1 98 ? 4.939 59.658 46.025 1.00 12.56 98 ILE A O 1
ATOM 560 N N . ASN A 1 99 ? 4.184 57.524 46.268 1.00 12.22 99 ASN A N 1
ATOM 561 C CA . ASN A 1 99 ? 2.779 57.929 46.085 1.00 13.63 99 ASN A CA 1
ATOM 562 C C . ASN A 1 99 ? 2.397 58.938 47.176 1.00 14.25 99 ASN A C 1
ATOM 563 O O . ASN A 1 99 ? 2.637 58.707 48.342 1.00 15.65 99 ASN A O 1
ATOM 568 N N . GLY A 1 100 ? 1.912 60.100 46.749 1.00 15.25 100 GLY A N 1
ATOM 569 C CA . GLY A 1 100 ? 1.537 61.139 47.694 1.00 15.85 100 GLY A CA 1
ATOM 570 C C . GLY A 1 100 ? 2.692 61.980 48.198 1.00 18.49 100 GLY A C 1
ATOM 571 O O . GLY A 1 100 ? 2.477 62.934 48.949 1.00 20.38 100 GLY A O 1
ATOM 572 N N . LYS A 1 101 ? 3.916 61.678 47.772 1.00 17.13 101 LYS A N 1
ATOM 573 C CA . LYS A 1 101 ? 5.112 62.419 48.225 1.00 18.25 101 LYS A CA 1
ATOM 574 C C . LYS A 1 101 ? 5.631 63.423 47.200 1.00 17.29 101 L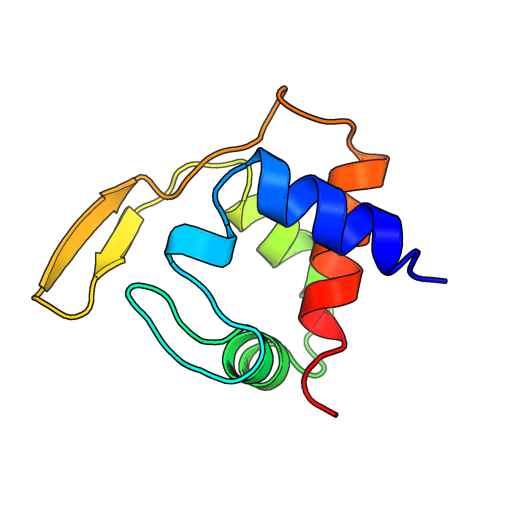YS A C 1
ATOM 575 O O . LYS A 1 101 ? 6.559 64.198 47.462 1.00 17.77 101 LYS A O 1
ATOM 581 N N . ALA A 1 102 ? 5.057 63.390 46.009 1.00 16.07 102 ALA A N 1
ATOM 582 C CA . ALA A 1 102 ? 5.365 64.407 45.000 1.00 15.88 102 ALA A CA 1
ATOM 583 C C . ALA A 1 102 ? 4.181 64.482 44.062 1.00 15.84 102 ALA A C 1
ATOM 584 O O . ALA A 1 102 ? 3.242 63.704 44.167 1.00 16.03 102 ALA A O 1
ATOM 586 N N . SER A 1 103 ? 4.234 65.446 43.154 1.00 15.69 103 SER A N 1
ATOM 587 C CA . SER A 1 103 ? 3.146 65.618 42.267 1.00 15.05 103 SER A CA 1
ATOM 588 C C . SER A 1 103 ? 3.131 64.546 41.188 1.00 14.72 103 SER A C 1
ATOM 589 O O . SER A 1 103 ? 4.165 64.031 40.800 1.00 14.62 103 SER A O 1
ATOM 592 N N . PRO A 1 104 ? 1.960 64.243 40.644 1.00 12.81 104 PRO A N 1
ATOM 593 C CA . PRO A 1 104 ? 1.909 63.322 39.494 1.00 13.21 104 PRO A CA 1
ATOM 594 C C . PRO A 1 104 ? 2.844 63.783 38.344 1.00 13.65 104 PRO A C 1
ATOM 595 O O . PRO A 1 104 ? 3.528 62.973 37.707 1.00 14.60 104 PRO A O 1
ATOM 599 N N . GLU A 1 105 ? 2.857 65.064 38.042 1.00 14.07 105 GLU A N 1
ATOM 600 C CA . GLU A 1 105 ? 3.722 65.580 36.984 1.00 16.03 105 GLU A CA 1
ATOM 601 C C . GLU A 1 105 ? 5.199 65.342 37.291 1.00 14.72 105 GLU A C 1
ATOM 602 O O . GLU A 1 105 ? 5.951 64.944 36.367 1.00 13.07 105 GLU A O 1
ATOM 608 N N . ALA A 1 106 ? 5.593 65.550 38.546 1.00 12.88 106 ALA A N 1
ATOM 609 C CA . ALA A 1 106 ? 7.019 65.315 38.875 1.00 12.47 106 ALA A CA 1
ATOM 610 C C . ALA A 1 106 ? 7.408 63.830 38.760 1.00 13.43 106 ALA A C 1
ATOM 611 O O . ALA A 1 106 ? 8.470 63.489 38.264 1.00 12.88 106 ALA A O 1
ATOM 613 N N . ILE A 1 107 ? 6.506 62.974 39.150 1.00 12.18 107 ILE A N 1
ATOM 614 C CA . ILE A 1 107 ? 6.776 61.520 39.146 1.00 12.40 107 ILE A CA 1
ATOM 615 C C . ILE A 1 107 ? 6.904 61.085 37.680 1.00 13.24 107 ILE A C 1
ATOM 616 O O . ILE A 1 107 ? 7.843 60.366 37.298 1.00 12.09 107 ILE A O 1
ATOM 621 N N . LYS A 1 108 ? 5.989 61.552 36.836 1.00 11.67 108 LYS A N 1
ATOM 622 C CA . LYS A 1 108 ? 6.022 61.253 35.385 1.00 13.76 108 LYS A CA 1
ATOM 623 C C . LYS A 1 108 ? 7.351 61.726 34.762 1.00 12.27 108 LYS A C 1
ATOM 624 O O . LYS A 1 108 ? 7.960 61.076 33.940 1.00 12.65 108 LYS A O 1
ATOM 630 N N . ASN A 1 109 ? 7.751 62.942 35.110 1.00 12.14 109 ASN A N 1
ATOM 631 C CA . ASN A 1 109 ? 8.981 63.479 34.564 1.00 11.64 109 ASN A CA 1
ATOM 632 C C . ASN A 1 109 ? 10.198 62.667 35.010 1.00 11.54 109 ASN A C 1
ATOM 633 O O . ASN A 1 109 ? 11.117 62.381 34.201 1.00 11.08 109 ASN A O 1
ATOM 638 N N . LEU A 1 110 ? 10.188 62.195 36.238 1.00 11.59 110 LEU A N 1
ATOM 639 C CA . LEU A 1 110 ? 11.297 61.352 36.694 1.00 11.52 110 LEU A CA 1
ATOM 640 C C . LEU A 1 110 ? 11.338 59.978 35.942 1.00 10.82 110 LEU A C 1
ATOM 641 O O . LEU A 1 110 ? 12.405 59.566 35.482 1.00 11.56 110 LEU A O 1
ATOM 646 N N . VAL A 1 111 ? 10.195 59.337 35.757 1.00 9.90 111 VAL A N 1
ATOM 647 C CA . VAL A 1 111 ? 10.081 58.107 34.984 1.00 11.30 111 VAL A CA 1
ATOM 648 C C . VAL A 1 111 ? 10.576 58.339 33.577 1.00 11.60 111 VAL A C 1
ATOM 649 O O . VAL A 1 111 ? 11.320 57.541 33.007 1.00 12.24 111 VAL A O 1
ATOM 653 N N . ASP A 1 112 ? 10.134 59.437 32.982 1.00 12.39 112 ASP A N 1
ATOM 654 C CA . ASP A 1 112 ? 10.508 59.721 31.590 1.00 12.59 112 ASP A CA 1
ATOM 655 C C . ASP A 1 112 ? 12.034 59.898 31.462 1.00 11.25 112 ASP A C 1
ATOM 656 O O . ASP A 1 112 ? 12.671 59.428 30.498 1.00 11.88 112 ASP A O 1
ATOM 661 N N . TRP A 1 113 ? 12.632 60.517 32.461 1.00 9.61 113 TRP A N 1
ATOM 662 C CA . TRP A 1 113 ? 14.100 60.670 32.504 1.00 10.51 113 TRP A CA 1
ATOM 663 C C . TRP A 1 113 ? 14.751 59.319 32.560 1.00 10.82 113 TRP A C 1
ATOM 664 O O . TRP A 1 113 ? 15.609 59.005 31.703 1.00 10.68 113 TRP A O 1
ATOM 675 N N . ILE A 1 114 ? 14.370 58.500 33.525 1.00 11.74 114 ILE A N 1
ATOM 676 C CA . ILE A 1 114 ? 14.899 57.149 33.611 1.00 10.83 114 ILE A CA 1
ATOM 677 C C . ILE A 1 114 ? 14.850 56.375 32.299 1.00 11.56 114 ILE A C 1
ATOM 678 O O . ILE A 1 114 ? 15.872 55.774 31.895 1.00 10.96 114 ILE A O 1
ATOM 683 N N . LEU A 1 115 ? 13.674 56.368 31.673 1.00 10.47 115 LEU A N 1
ATOM 684 C CA . LEU A 1 115 ? 13.501 55.609 30.434 1.00 10.71 115 LEU A CA 1
ATOM 685 C C . LEU A 1 115 ? 14.402 56.065 29.299 1.00 11.35 115 LEU A C 1
ATOM 686 O O . LEU A 1 115 ? 14.600 55.324 28.337 1.00 12.13 115 LEU A O 1
ATOM 691 N N . SER A 1 116 ? 14.817 57.329 29.340 1.00 11.12 116 SER A N 1
ATOM 692 C CA . SER A 1 116 ? 15.704 57.839 28.318 1.00 12.27 116 SER A CA 1
ATOM 693 C C . SER A 1 116 ? 17.159 57.459 28.415 1.00 13.63 116 SER A C 1
ATOM 694 O O . SER A 1 116 ? 17.913 57.732 27.486 1.00 14.86 116 SER A O 1
ATOM 697 N N . LEU A 1 117 ? 17.580 56.827 29.512 1.00 12.65 117 LEU A N 1
ATOM 698 C CA . LEU A 1 117 ? 19.019 56.696 29.821 1.00 13.41 117 LEU A CA 1
ATOM 699 C C . LEU A 1 117 ? 19.731 55.507 29.120 1.00 15.69 117 LEU A C 1
ATOM 700 O O . LEU A 1 117 ? 20.920 55.320 29.328 1.00 16.00 117 LEU A O 1
ATOM 705 N N . TRP A 1 118 ? 19.069 54.831 28.207 1.00 15.01 118 TRP A N 1
ATOM 706 C CA . TRP A 1 118 ? 19.746 53.751 27.486 1.00 16.28 118 TRP A CA 1
ATOM 707 C C . TRP A 1 118 ? 20.777 54.261 26.532 1.00 18.09 118 TRP A C 1
ATOM 708 O O . TRP A 1 118 ? 21.723 53.535 26.219 1.00 20.21 118 TRP A O 1
ATOM 719 N N . SER A 1 119 ? 20.612 55.479 26.047 1.00 18.45 119 SER A N 1
ATOM 720 C CA . SER A 1 119 ? 21.534 56.051 25.084 1.00 24.84 119 SER A CA 1
ATOM 721 C C . SER A 1 119 ? 22.555 56.982 25.780 1.00 27.71 119 SER A C 1
ATOM 722 O O . SER A 1 119 ? 23.563 57.292 25.178 1.00 34.17 119 SER A O 1
#

Foldseek 3Di:
DFPVVLLVVVCVVQCVVVQEDCCDHGQHYHLLVVLVVCPPPPCQLVVVLCQQAPQCWDATPVGDIGRDHHCNVVDDPVSSSSNSVNSNPSND

Sequence (92 aa):
AVDVDAAKSLARENNCFKCHGVDKEKDGPSYKKVAEKYRGKADAEAKLIHHVTSSGEKAKFPDGHEEEHKNINGKASPEAIKNLVDWILSLWS

Nearest PDB structures (foldseek):
  4xxl-assembly1_A  TM=1.011E+00  e=5.335E-19  Sideroxydans lithotrophicus ES-1
  2exv-assembly2_C  TM=8.093E-01  e=1.602E-06  Pseudomonas aeruginosa
  3zow-assembly18_R  TM=8.201E-01  e=8.854E-06  Nitrosomonas europaea
  351c-assembly1_A  TM=8.217E-01  e=1.078E-05  Pseudomonas aeruginosa
  1ynr-assembly1_A  TM=8.333E-01  e=1.949E-05  Hydrogenobacter thermophilus

InterPro domains:
  IPR002324 Cytochrome c, class ID [PR00606] (37-50)
  IPR002324 Cytochrome c, class ID [PR00606] (52-65)
  IPR002324 Cytochrome c, class ID [PR00606] (106-116)
  IPR009056 Cytochrome c-like domain [PF00034] (32-117)
  IPR009056 Cytochrome c-like domain [PS51007] (29-117)
  IPR036909 Cytochrome c-like domain superfamily [G3DSA:1.10.760.10] (28-117)
  IPR036909 Cytochrome c-like domain superfamily [SSF46626] (10-117)

Solvent-accessible surface area: 5974 Å² total; per-residue (Å²): 156,55,78,71,114,45,0,74,33,17,0,148,130,20,82,17,48,132,44,24,12,55,110,136,116,76,73,11,60,8,14,80,112,20,0,81,133,27,143,78,105,117,67,9,58,65,105,18,52,94,71,19,29,41,16,94,138,19,135,41,108,119,42,81,78,83,139,41,100,59,0,96,73,143,27,56,115,123,26,8,94,15,5,4,35,12,17,33,54,34,106,118

Radius of gyration: 12.42 Å; Cα contacts (8 Å, |Δi|>4): 119; chains: 1; bounding box: 25×31×28 Å

CATH classification: 1.10.760.10

B-factor: mean 19.13, std 8.96, range [8.68, 51.92]